Protein AF-A0A066RHL1-F1 (afdb_monomer_lite)

Sequence (100 aa):
MKQQAELAGINWFDEVLVHPEDFEEDSNIQQLWQKLSAQPLGSITPEHWADEVSRFGHLWIHRPHDALINPGCTSAYEWFVNKPNRDAKDNIVRQKFENS

Organism: NCBI:txid1654360

Foldseek 3Di:
DVLVVVVVVDDDPPVPDDDDPCCVPDPLNVVLVVQQVPDPRPPDDCVSCVVSCVVCVVVVPPPPLQVVPDPPQPDPVSCVVCVADADPVRDGDHDDDDPD

Secondary structure (DSSP, 8-state):
-HHHHHHTTPPP-GGG-PPPHHHHH-HHHHHHHHHHHTSPTT---GGGTHHHHHHHHHHHS----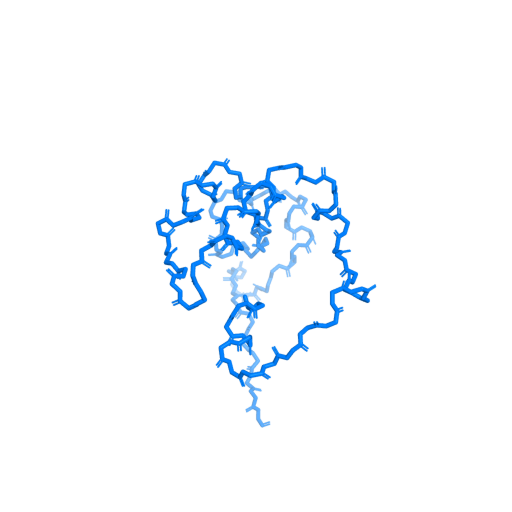-TTT-TT---HHHHHHH---B-TTS-B--------

Radius of gyration: 19.38 Å; chains: 1; bounding box: 37×44×47 Å

Structure (mmCIF, N/CA/C/O backbone):
data_AF-A0A066RHL1-F1
#
_entry.id   AF-A0A066RHL1-F1
#
loop_
_atom_site.group_PDB
_atom_site.id
_atom_site.type_symbol
_atom_site.label_atom_id
_atom_site.label_alt_id
_atom_site.label_comp_id
_atom_site.label_asym_id
_atom_site.label_entity_id
_atom_site.label_seq_id
_atom_site.pdbx_PDB_ins_code
_atom_site.Cartn_x
_atom_site.Cartn_y
_atom_site.Cartn_z
_atom_site.occupancy
_atom_site.B_iso_or_equiv
_atom_site.auth_seq_id
_atom_site.auth_comp_id
_atom_site.auth_asym_id
_atom_site.auth_atom_id
_atom_site.pdbx_PDB_model_num
ATOM 1 N N . MET A 1 1 ? -1.471 -4.194 6.415 1.00 82.25 1 MET A N 1
ATOM 2 C CA . MET A 1 1 ? -1.195 -5.196 7.474 1.00 82.25 1 MET A CA 1
ATOM 3 C C . MET A 1 1 ? -1.552 -4.708 8.877 1.00 82.25 1 MET A C 1
ATOM 5 O O . MET A 1 1 ? -2.230 -5.462 9.557 1.00 82.25 1 MET A O 1
ATOM 9 N N . LYS A 1 2 ? -1.186 -3.481 9.299 1.00 86.44 2 LYS A N 1
ATOM 10 C CA . LYS A 1 2 ? -1.482 -2.933 10.647 1.00 86.44 2 LYS A CA 1
ATOM 11 C C . LYS A 1 2 ? -2.912 -3.213 11.155 1.00 86.44 2 LYS A C 1
ATOM 13 O O . LYS A 1 2 ? -3.073 -3.940 12.128 1.00 86.44 2 LYS A O 1
ATOM 18 N N . GLN A 1 3 ? -3.933 -2.770 10.421 1.00 87.25 3 GLN A N 1
ATOM 19 C CA . GLN A 1 3 ? -5.340 -3.000 10.788 1.00 87.25 3 GLN A CA 1
ATOM 20 C C . GLN A 1 3 ? -5.767 -4.482 10.816 1.00 87.25 3 GLN A C 1
ATOM 22 O O . GLN A 1 3 ? -6.618 -4.878 11.602 1.00 87.25 3 GLN A O 1
ATOM 27 N N . GLN A 1 4 ? -5.1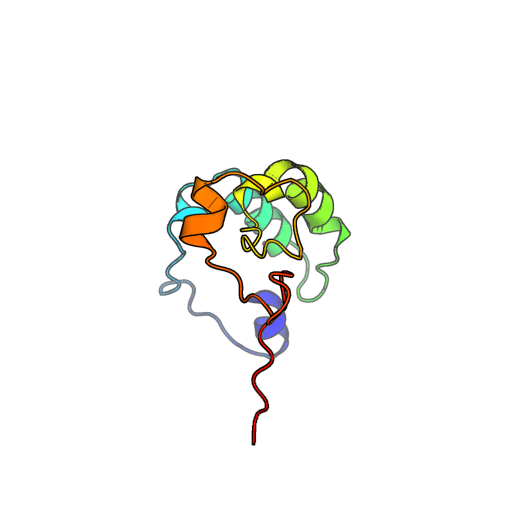78 -5.340 9.980 1.00 85.88 4 GLN A N 1
ATOM 28 C CA . GLN A 1 4 ? -5.497 -6.777 9.996 1.00 85.88 4 GLN A CA 1
ATOM 29 C C . GLN A 1 4 ? -4.927 -7.468 11.244 1.00 85.88 4 GLN A C 1
ATOM 31 O O . GLN A 1 4 ? -5.516 -8.404 11.771 1.00 85.88 4 GLN A O 1
ATOM 36 N N . ALA A 1 5 ? -3.793 -6.984 11.742 1.00 87.94 5 ALA A N 1
ATOM 37 C CA . ALA A 1 5 ? -3.205 -7.429 12.998 1.00 87.94 5 ALA A CA 1
ATOM 38 C C . ALA A 1 5 ? -3.985 -6.904 14.217 1.00 87.94 5 ALA A C 1
ATOM 40 O O . ALA A 1 5 ? -4.204 -7.657 15.162 1.00 87.94 5 ALA A O 1
ATOM 41 N N . GLU A 1 6 ? -4.474 -5.663 14.171 1.00 90.88 6 GLU A N 1
ATOM 42 C CA . GLU A 1 6 ? -5.389 -5.122 15.191 1.00 90.88 6 GLU A CA 1
ATOM 43 C C . GLU A 1 6 ? -6.668 -5.965 15.300 1.00 90.88 6 GLU A C 1
ATOM 45 O O . GLU A 1 6 ? -7.084 -6.299 16.407 1.00 90.88 6 GLU A O 1
ATOM 50 N N . LEU A 1 7 ? -7.244 -6.410 14.171 1.00 89.25 7 LEU A N 1
ATOM 51 C CA . LEU A 1 7 ? -8.371 -7.361 14.176 1.00 89.25 7 LEU A CA 1
ATOM 52 C C . LEU A 1 7 ? -8.038 -8.676 14.885 1.00 89.25 7 LEU A C 1
ATOM 54 O O . LEU A 1 7 ? -8.913 -9.287 15.493 1.00 89.25 7 LEU A O 1
ATOM 58 N N . ALA A 1 8 ? -6.784 -9.117 14.802 1.00 91.50 8 ALA A N 1
ATOM 59 C CA . ALA A 1 8 ? -6.296 -10.313 15.477 1.00 91.50 8 ALA A CA 1
ATOM 60 C C . ALA A 1 8 ? -5.942 -10.071 16.961 1.00 91.50 8 ALA A C 1
ATOM 62 O O . ALA A 1 8 ? -5.428 -10.976 17.617 1.00 91.50 8 ALA A O 1
ATOM 63 N N . GLY A 1 9 ? -6.213 -8.875 17.500 1.00 92.06 9 GLY A N 1
ATOM 64 C CA . GLY A 1 9 ? -5.964 -8.511 18.896 1.00 92.06 9 GLY A CA 1
ATOM 65 C C . GLY A 1 9 ? -4.554 -7.989 19.179 1.00 92.06 9 GLY A C 1
ATOM 66 O O . GLY A 1 9 ? -4.165 -7.892 20.343 1.00 92.06 9 GLY A O 1
ATOM 67 N N . ILE A 1 10 ? -3.771 -7.665 18.145 1.00 91.00 10 ILE A N 1
ATOM 68 C CA . ILE A 1 10 ? -2.452 -7.047 18.317 1.00 91.00 10 ILE A CA 1
ATOM 69 C C . ILE A 1 10 ? -2.633 -5.571 18.669 1.00 91.00 10 ILE A C 1
ATOM 71 O O . ILE A 1 10 ? -3.227 -4.809 17.910 1.00 91.00 10 ILE A O 1
ATOM 75 N N . ASN A 1 11 ? -2.053 -5.168 19.797 1.00 89.62 11 ASN A N 1
ATOM 76 C CA . ASN A 1 11 ? -1.937 -3.767 20.181 1.00 89.62 11 ASN A CA 1
ATOM 77 C C . ASN A 1 11 ? -0.603 -3.212 19.677 1.00 89.62 11 ASN A C 1
ATOM 79 O O . ASN A 1 11 ? 0.457 -3.754 19.998 1.00 89.62 11 ASN A O 1
ATOM 83 N N . TRP A 1 12 ? -0.656 -2.134 18.900 1.00 86.31 12 TRP A N 1
ATOM 84 C CA . TRP A 1 12 ? 0.532 -1.438 18.418 1.00 86.31 12 TRP A CA 1
ATOM 85 C C . TRP A 1 12 ? 0.970 -0.378 19.426 1.00 86.31 12 TRP A C 1
ATOM 87 O O . TRP A 1 12 ? 0.155 0.390 19.932 1.00 86.31 12 TRP A O 1
ATOM 97 N N . PHE A 1 13 ? 2.269 -0.323 19.703 1.00 88.62 13 PHE A N 1
ATOM 98 C CA . PHE A 1 13 ? 2.871 0.765 20.466 1.00 88.62 13 PHE A CA 1
ATOM 99 C C . PHE A 1 13 ? 3.285 1.860 19.485 1.00 88.62 13 PHE A C 1
ATOM 101 O O . PHE A 1 13 ? 4.422 1.887 19.020 1.00 88.62 13 PHE A O 1
ATOM 108 N N . ASP A 1 14 ? 2.343 2.732 19.129 1.00 80.81 14 ASP A N 1
ATOM 109 C CA . ASP A 1 14 ? 2.566 3.761 18.103 1.00 80.81 14 ASP A CA 1
ATOM 110 C C . ASP A 1 14 ? 3.725 4.713 18.453 1.00 80.81 14 ASP A C 1
ATOM 112 O O . ASP A 1 14 ? 4.405 5.205 17.561 1.00 80.81 14 ASP A O 1
ATOM 116 N N . GLU A 1 15 ? 4.030 4.892 19.742 1.00 78.69 15 GLU A N 1
ATOM 117 C CA . GLU A 1 15 ? 5.149 5.712 20.233 1.00 78.69 15 GLU A CA 1
ATOM 118 C C . GLU A 1 15 ? 6.539 5.199 19.818 1.00 78.69 15 GLU A C 1
ATOM 120 O O . GLU A 1 15 ? 7.500 5.966 19.810 1.00 78.69 15 GLU A O 1
ATOM 125 N N . VAL A 1 16 ? 6.665 3.911 19.486 1.00 83.25 16 VAL A N 1
ATOM 126 C CA . VAL A 1 16 ? 7.933 3.291 19.056 1.00 83.25 16 VAL A CA 1
ATOM 127 C C . VAL A 1 16 ? 7.898 2.838 17.600 1.00 83.25 16 VAL A C 1
ATOM 129 O O . VAL A 1 16 ? 8.844 2.204 17.126 1.00 83.25 16 VAL A O 1
ATOM 132 N N . LEU A 1 17 ? 6.811 3.130 16.882 1.00 80.25 17 LEU A N 1
ATOM 133 C CA . LEU A 1 17 ? 6.684 2.771 15.480 1.00 80.25 17 LEU A CA 1
ATOM 134 C C . LEU A 1 17 ? 7.573 3.700 14.647 1.00 80.25 17 LEU A C 1
ATOM 136 O O . LEU A 1 17 ? 7.265 4.870 14.447 1.00 80.25 17 LEU A O 1
ATOM 140 N N . VAL A 1 18 ? 8.693 3.168 14.164 1.00 84.69 18 VAL A N 1
ATOM 141 C CA . VAL A 1 18 ? 9.561 3.882 13.225 1.00 84.69 18 VAL A CA 1
ATOM 142 C C . VAL A 1 18 ? 9.004 3.689 11.824 1.00 84.69 18 VAL A C 1
ATOM 144 O O . VAL A 1 18 ? 8.895 2.558 11.343 1.00 84.69 18 VAL A O 1
ATOM 147 N N . HIS A 1 19 ? 8.642 4.789 11.175 1.00 84.81 19 HIS A N 1
ATOM 148 C CA . HIS A 1 19 ? 8.256 4.763 9.774 1.00 84.81 19 HIS A CA 1
ATOM 149 C C . HIS A 1 19 ? 9.491 4.748 8.866 1.00 84.81 19 HIS A C 1
ATOM 151 O O . HIS A 1 19 ? 10.548 5.264 9.240 1.00 84.81 19 HIS A O 1
ATOM 157 N N . PRO A 1 20 ? 9.379 4.142 7.678 1.00 86.06 20 PRO A N 1
ATOM 158 C CA . PRO A 1 20 ? 10.430 4.221 6.678 1.00 86.06 20 PRO A CA 1
ATOM 159 C C . PRO A 1 20 ? 10.522 5.643 6.086 1.00 86.06 20 PRO A C 1
ATOM 161 O O . PRO A 1 20 ? 9.553 6.398 6.093 1.00 86.06 20 PRO A O 1
ATOM 164 N N . GLU A 1 21 ? 11.707 6.016 5.599 1.00 86.88 21 GLU A N 1
ATOM 165 C CA . GLU A 1 21 ? 12.013 7.366 5.088 1.00 86.88 21 GLU A CA 1
ATOM 166 C C . GLU A 1 21 ? 11.094 7.781 3.927 1.00 86.88 21 GLU A C 1
ATOM 168 O O . GLU A 1 21 ? 10.595 8.902 3.895 1.00 86.88 21 GLU A O 1
ATOM 173 N N . ASP A 1 22 ? 10.773 6.844 3.033 1.00 85.00 22 ASP A N 1
ATOM 174 C CA . ASP A 1 22 ? 9.839 7.051 1.921 1.00 85.00 22 ASP A CA 1
ATOM 175 C C . ASP A 1 22 ? 8.422 7.433 2.386 1.00 85.00 22 ASP A C 1
ATOM 177 O O . ASP A 1 22 ? 7.735 8.209 1.720 1.00 85.00 22 ASP A O 1
ATOM 181 N N . PHE A 1 23 ? 7.992 6.941 3.549 1.00 89.06 23 PHE A N 1
ATOM 182 C CA . PHE A 1 23 ? 6.733 7.339 4.169 1.00 89.06 23 PHE A CA 1
ATOM 183 C C . PHE A 1 23 ? 6.785 8.751 4.759 1.00 89.06 23 PHE A C 1
ATOM 185 O O . PHE A 1 23 ? 5.808 9.495 4.670 1.00 89.06 23 PHE A O 1
ATOM 192 N N . GLU A 1 24 ? 7.904 9.128 5.373 1.00 91.12 24 GLU A N 1
ATOM 193 C CA . GLU A 1 24 ? 8.072 10.445 5.998 1.00 91.12 24 GLU A CA 1
ATOM 194 C C . GLU A 1 24 ? 8.202 11.571 4.959 1.00 91.12 24 GLU A C 1
ATOM 196 O O . GLU A 1 24 ? 7.733 12.687 5.192 1.00 91.12 24 GLU A O 1
ATOM 201 N N . GLU A 1 25 ? 8.774 11.281 3.789 1.00 91.62 25 GLU A N 1
ATOM 202 C CA . GLU A 1 25 ? 9.034 12.282 2.748 1.00 91.62 25 GLU A CA 1
ATOM 203 C C . GLU A 1 25 ? 7.919 12.410 1.692 1.00 91.62 25 GLU A C 1
ATOM 205 O O . GLU A 1 25 ? 7.782 13.468 1.067 1.00 91.62 25 GLU A O 1
ATOM 210 N N . ASP A 1 26 ? 7.083 11.384 1.486 1.00 93.50 26 ASP A N 1
ATOM 211 C CA . ASP A 1 26 ? 6.017 11.421 0.476 1.00 93.50 26 ASP A CA 1
ATOM 212 C C . ASP A 1 26 ? 4.655 11.842 1.058 1.00 93.50 26 ASP A C 1
ATOM 214 O O . ASP A 1 26 ? 3.877 11.057 1.600 1.00 93.50 26 ASP A O 1
ATOM 218 N N . SER A 1 27 ? 4.282 13.104 0.850 1.00 94.44 27 SER A N 1
ATOM 219 C CA . SER A 1 27 ? 2.971 13.607 1.289 1.00 94.44 27 SER A CA 1
ATOM 220 C C . SER A 1 27 ? 1.762 12.840 0.716 1.00 94.44 27 SER A C 1
ATOM 222 O O . SER A 1 27 ? 0.704 12.807 1.349 1.00 94.44 27 SER A O 1
ATOM 224 N N . ASN A 1 28 ? 1.882 12.200 -0.453 1.00 94.94 28 ASN A N 1
ATOM 225 C CA . ASN A 1 28 ? 0.787 11.443 -1.062 1.00 94.94 28 ASN A CA 1
ATOM 226 C C . ASN A 1 28 ? 0.584 10.095 -0.358 1.00 94.94 28 ASN A C 1
ATOM 228 O O . ASN A 1 28 ? -0.561 9.678 -0.162 1.00 94.94 28 ASN A O 1
ATOM 232 N N . ILE A 1 29 ? 1.667 9.426 0.059 1.00 93.31 29 ILE A N 1
ATOM 233 C CA . ILE A 1 29 ? 1.562 8.161 0.798 1.00 93.31 29 ILE A CA 1
ATOM 234 C C . ILE A 1 29 ? 1.008 8.397 2.210 1.00 93.31 29 ILE A C 1
ATOM 236 O O . ILE A 1 29 ? 0.181 7.616 2.685 1.00 93.31 29 ILE A O 1
ATOM 240 N N . GLN A 1 30 ? 1.352 9.528 2.836 1.00 93.81 30 GLN A N 1
ATOM 241 C CA . GLN A 1 30 ? 0.779 9.952 4.117 1.00 93.81 30 GLN A CA 1
ATOM 242 C C . GLN A 1 30 ? -0.724 10.236 4.011 1.00 93.81 30 GLN A C 1
ATOM 244 O O . GLN A 1 30 ? -1.499 9.784 4.854 1.00 93.81 30 GLN A O 1
ATOM 249 N N . GLN A 1 31 ? -1.163 10.937 2.960 1.00 95.06 31 GLN A N 1
ATOM 250 C CA . GLN A 1 31 ? -2.589 11.183 2.710 1.00 95.06 31 GLN A CA 1
ATOM 251 C C . GLN A 1 31 ? -3.357 9.880 2.469 1.00 95.06 31 GLN A C 1
ATOM 253 O O . GLN A 1 31 ? -4.439 9.685 3.030 1.00 95.06 31 GLN A O 1
ATOM 258 N N . LEU A 1 32 ? -2.786 8.959 1.685 1.00 94.56 32 LEU A N 1
ATOM 259 C CA . LEU A 1 32 ? -3.369 7.636 1.484 1.00 94.56 32 LEU A CA 1
ATOM 260 C C . LEU A 1 32 ? -3.480 6.880 2.816 1.00 94.56 32 LEU A C 1
ATOM 262 O O . LEU A 1 32 ? -4.529 6.313 3.118 1.00 94.56 32 LEU A O 1
ATOM 266 N N . TRP A 1 33 ? -2.445 6.919 3.657 1.00 92.69 33 TRP A N 1
ATOM 267 C CA . TRP A 1 33 ? -2.491 6.317 4.987 1.00 92.69 33 TRP A CA 1
ATOM 268 C C . TRP A 1 33 ? -3.563 6.938 5.889 1.00 92.69 33 TRP A C 1
ATOM 270 O O . TRP A 1 33 ? -4.302 6.204 6.544 1.00 92.69 33 TRP A O 1
ATOM 280 N N . GLN A 1 34 ? -3.713 8.263 5.909 1.00 94.12 34 GLN A N 1
ATOM 281 C CA . GLN A 1 34 ? -4.773 8.927 6.677 1.00 94.12 34 GLN A CA 1
ATOM 282 C C . GLN A 1 34 ? -6.169 8.486 6.213 1.00 94.12 34 GLN A C 1
ATOM 284 O O . GLN A 1 34 ? -7.022 8.153 7.036 1.00 94.12 34 GLN A O 1
ATOM 289 N N . LYS A 1 35 ? -6.388 8.396 4.895 1.00 95.06 35 LYS A N 1
ATOM 290 C CA . LYS A 1 35 ? -7.647 7.908 4.309 1.00 95.06 35 LYS A CA 1
ATOM 291 C C . LYS A 1 35 ? -7.951 6.462 4.713 1.00 95.06 35 LYS A C 1
ATOM 293 O O . LYS A 1 35 ? -9.098 6.139 5.025 1.00 95.06 35 LYS A O 1
ATOM 298 N N . LEU A 1 36 ? -6.937 5.594 4.691 1.00 94.25 36 LEU A N 1
ATOM 299 C CA . LEU A 1 36 ? -7.070 4.172 5.018 1.00 94.25 36 LEU A CA 1
ATOM 300 C C . LEU A 1 36 ? -7.230 3.928 6.522 1.00 94.25 36 LEU A C 1
ATOM 302 O O . LEU A 1 36 ? -8.068 3.125 6.924 1.00 94.25 36 LEU A O 1
ATOM 306 N N . SER A 1 37 ? -6.471 4.635 7.357 1.00 92.00 37 SER A N 1
ATOM 307 C CA . SER A 1 37 ? -6.524 4.488 8.817 1.00 92.00 37 SER A CA 1
ATOM 308 C C . SER A 1 37 ? -7.843 4.982 9.418 1.00 92.00 37 SER A C 1
ATOM 310 O O . SER A 1 37 ? -8.270 4.453 10.440 1.00 92.00 37 SER A O 1
ATOM 312 N N . ALA A 1 38 ? -8.532 5.911 8.748 1.00 93.75 38 ALA A N 1
ATOM 313 C CA . ALA A 1 38 ? -9.880 6.346 9.107 1.00 93.75 38 ALA A CA 1
ATOM 314 C C . ALA A 1 38 ? -10.985 5.319 8.779 1.00 93.75 38 ALA A C 1
ATOM 316 O O . ALA A 1 38 ? -12.115 5.476 9.246 1.00 93.75 38 ALA A O 1
ATOM 317 N N . GLN A 1 39 ? -10.699 4.288 7.972 1.00 94.12 39 GLN A N 1
ATOM 318 C CA . GLN A 1 39 ? -11.689 3.251 7.676 1.00 94.12 39 GLN A CA 1
ATOM 319 C C . GLN A 1 39 ? -11.945 2.378 8.909 1.00 94.12 39 GLN A C 1
ATOM 321 O O . GLN A 1 39 ? -11.002 2.071 9.645 1.00 94.12 39 GLN A O 1
ATOM 326 N N . PRO A 1 40 ? -13.191 1.910 9.121 1.00 93.19 40 PRO A N 1
ATOM 327 C CA . PRO A 1 40 ? -13.481 0.930 10.154 1.00 93.19 40 PRO A CA 1
ATOM 328 C C . PRO A 1 40 ? -12.557 -0.285 10.066 1.00 93.19 40 PRO A C 1
ATOM 330 O O . PRO A 1 40 ? -12.211 -0.762 8.979 1.00 93.19 40 PRO A O 1
ATOM 333 N N . LEU A 1 41 ? -12.184 -0.814 11.224 1.00 91.31 41 LEU A N 1
ATOM 334 C CA . LEU A 1 41 ? -11.262 -1.929 11.308 1.00 91.31 41 LEU A CA 1
ATOM 335 C C . LEU A 1 41 ? -11.785 -3.143 10.515 1.00 91.31 41 LEU A C 1
ATOM 337 O O . LEU A 1 41 ? -12.922 -3.570 10.695 1.00 91.31 41 LEU A O 1
ATOM 341 N N . GLY A 1 42 ? -10.965 -3.676 9.605 1.00 86.69 42 GLY A N 1
ATOM 342 C CA . GLY A 1 42 ? -11.346 -4.802 8.741 1.00 86.69 42 GLY A CA 1
ATOM 343 C C . GLY A 1 42 ? -12.200 -4.454 7.522 1.00 86.69 42 GLY A C 1
ATOM 344 O O . GLY A 1 42 ? -12.568 -5.361 6.782 1.00 86.69 42 GLY A O 1
ATOM 345 N N . SER A 1 43 ? -12.482 -3.172 7.277 1.00 92.44 43 SER A N 1
ATOM 346 C CA . SER A 1 43 ? -13.315 -2.734 6.148 1.00 92.44 43 SER A CA 1
ATOM 347 C C . SER A 1 43 ? -12.534 -2.243 4.926 1.00 92.44 43 SER A C 1
ATOM 349 O O . SER A 1 43 ? -13.147 -1.916 3.913 1.00 92.44 43 SER A O 1
ATOM 351 N N . ILE A 1 44 ? -11.195 -2.191 4.974 1.00 92.94 44 ILE A N 1
ATOM 352 C CA . ILE A 1 44 ? -10.407 -1.760 3.813 1.00 92.94 44 ILE A CA 1
ATOM 353 C C . ILE A 1 44 ? -10.594 -2.740 2.648 1.00 92.94 44 ILE A C 1
ATOM 355 O O . ILE A 1 44 ? -10.133 -3.879 2.693 1.00 92.94 44 ILE A O 1
ATOM 359 N N . THR A 1 45 ? -11.187 -2.241 1.570 1.00 92.81 45 THR A N 1
ATOM 360 C CA . THR A 1 45 ? -11.268 -2.877 0.255 1.00 92.81 45 THR A CA 1
ATOM 361 C C . THR A 1 45 ? -10.389 -2.158 -0.789 1.00 92.81 45 THR A C 1
ATOM 363 O O . THR A 1 45 ? -9.865 -1.071 -0.508 1.00 92.81 45 THR A O 1
ATOM 366 N N . PRO A 1 46 ? -10.182 -2.742 -1.990 1.00 94.62 46 PRO A N 1
ATOM 367 C CA . PRO A 1 46 ? -9.413 -2.123 -3.074 1.00 94.62 46 PRO A CA 1
ATOM 368 C C . PRO A 1 46 ? -9.883 -0.727 -3.490 1.00 94.62 46 PRO A C 1
ATOM 370 O O . PRO A 1 46 ? -9.057 0.127 -3.806 1.00 94.62 46 PRO A O 1
ATOM 373 N N . GLU A 1 47 ? -11.185 -0.456 -3.431 1.00 95.94 47 GLU A N 1
ATOM 374 C CA . GLU A 1 47 ? -11.785 0.831 -3.803 1.00 95.94 47 GLU A CA 1
ATOM 375 C C . GLU A 1 47 ? -11.245 1.999 -2.961 1.00 95.94 47 GLU A C 1
ATOM 377 O O . GLU A 1 47 ? -11.284 3.151 -3.390 1.00 95.94 47 GLU A O 1
ATOM 382 N N . HIS A 1 48 ? -10.695 1.722 -1.776 1.00 95.19 48 HIS A N 1
ATOM 383 C CA . HIS A 1 48 ? -10.122 2.755 -0.920 1.00 95.19 48 HIS A CA 1
ATOM 384 C C . HIS A 1 48 ? -8.719 3.216 -1.334 1.00 95.19 48 HIS A C 1
ATOM 386 O O . HIS A 1 48 ? -8.311 4.288 -0.890 1.00 95.19 48 HIS A O 1
ATOM 392 N N . TRP A 1 49 ? -7.980 2.456 -2.150 1.00 94.69 49 TRP A N 1
ATOM 393 C CA . TRP A 1 49 ? -6.584 2.776 -2.501 1.00 94.69 49 TRP A CA 1
ATOM 394 C C . TRP A 1 49 ? -6.238 2.627 -3.986 1.00 94.69 49 TRP A C 1
ATOM 396 O O . TRP A 1 49 ? -5.185 3.106 -4.413 1.00 94.69 49 TRP A O 1
ATOM 406 N N . ALA A 1 50 ? -7.071 1.947 -4.780 1.00 95.81 50 ALA A N 1
ATOM 407 C CA . ALA A 1 50 ? -6.756 1.618 -6.169 1.00 95.81 50 ALA A CA 1
ATOM 408 C C . ALA A 1 50 ? -6.518 2.864 -7.036 1.00 95.81 50 ALA A C 1
ATOM 410 O O . ALA A 1 50 ? -5.607 2.868 -7.863 1.00 95.81 50 ALA A O 1
ATOM 411 N N . ASP A 1 51 ? -7.284 3.931 -6.811 1.00 95.75 51 ASP A N 1
ATOM 412 C CA . ASP A 1 51 ? -7.152 5.196 -7.534 1.00 95.75 51 ASP A CA 1
ATOM 413 C C . ASP A 1 51 ? -5.810 5.880 -7.261 1.00 95.75 51 ASP A C 1
ATOM 415 O O . ASP A 1 51 ? -5.130 6.316 -8.192 1.00 95.75 51 ASP A O 1
ATOM 419 N N . GLU A 1 52 ? -5.409 5.971 -5.994 1.00 95.31 52 GLU A N 1
ATOM 420 C CA . GLU A 1 52 ? -4.128 6.546 -5.598 1.00 95.31 52 GLU A CA 1
ATOM 421 C C . GLU A 1 52 ? -2.963 5.714 -6.139 1.00 95.31 52 GLU A C 1
ATOM 423 O O . GLU A 1 52 ? -2.031 6.267 -6.722 1.00 95.31 52 GLU A O 1
ATOM 428 N N . VAL A 1 53 ? -3.050 4.384 -6.052 1.00 92.06 53 VAL A N 1
ATOM 429 C CA . VAL A 1 53 ? -2.047 3.484 -6.635 1.00 92.06 53 VAL A CA 1
ATOM 430 C C . VAL A 1 53 ? -2.000 3.601 -8.159 1.00 92.06 53 VAL A C 1
ATOM 432 O O . VAL A 1 53 ? -0.917 3.571 -8.738 1.00 92.06 53 VAL A O 1
ATOM 435 N N . SER A 1 54 ? -3.128 3.805 -8.840 1.00 92.56 54 SER A N 1
ATOM 436 C CA . SER A 1 54 ? -3.119 4.040 -10.287 1.00 92.56 54 SER A CA 1
ATOM 437 C C . SER A 1 54 ? -2.406 5.343 -10.659 1.00 92.56 54 SER A C 1
ATOM 439 O O . SER A 1 54 ? -1.808 5.418 -11.732 1.00 92.56 54 SER A O 1
ATOM 441 N N . ARG A 1 55 ? -2.476 6.372 -9.807 1.00 92.88 55 ARG A N 1
ATOM 442 C CA . ARG A 1 55 ? -1.862 7.687 -10.055 1.00 92.88 55 ARG A CA 1
ATOM 443 C C . ARG A 1 55 ? -0.382 7.706 -9.683 1.00 92.88 55 ARG A C 1
ATOM 445 O O . ARG A 1 55 ? 0.444 8.149 -10.475 1.00 92.88 55 ARG A O 1
ATOM 452 N N . PHE A 1 56 ? -0.042 7.190 -8.508 1.00 92.25 56 PHE A N 1
ATOM 453 C CA . PHE A 1 56 ? 1.278 7.342 -7.892 1.00 92.25 56 PHE A CA 1
ATOM 454 C C . PHE A 1 56 ? 2.041 6.025 -7.739 1.00 92.25 56 PHE A C 1
ATOM 456 O O . PHE A 1 56 ? 3.209 6.029 -7.372 1.00 92.25 56 PHE A O 1
ATOM 463 N N . GLY A 1 57 ? 1.442 4.882 -8.076 1.00 85.56 57 GLY A N 1
ATOM 464 C CA . GLY A 1 57 ? 2.066 3.571 -7.888 1.00 85.56 57 GLY A CA 1
ATOM 465 C C . GLY A 1 57 ? 3.363 3.372 -8.670 1.00 85.56 57 GLY A C 1
ATOM 466 O O . GLY A 1 57 ? 4.145 2.503 -8.315 1.00 85.56 57 GLY A O 1
ATOM 467 N N . HIS A 1 58 ? 3.641 4.180 -9.695 1.00 83.50 58 HIS A N 1
ATOM 468 C CA . HIS A 1 58 ? 4.942 4.185 -10.370 1.00 83.50 58 HIS A CA 1
ATOM 469 C C . HIS A 1 58 ? 6.085 4.740 -9.497 1.00 83.50 58 HIS A C 1
ATOM 471 O O . HIS A 1 58 ? 7.240 4.438 -9.779 1.00 83.50 58 HIS A O 1
ATOM 477 N N . LEU A 1 59 ? 5.767 5.522 -8.460 1.00 84.75 59 LEU A N 1
ATOM 478 C CA . LEU A 1 59 ? 6.705 6.026 -7.452 1.00 84.75 59 LEU A CA 1
ATOM 479 C C . LEU A 1 59 ? 6.826 5.060 -6.267 1.00 84.75 59 LEU A C 1
ATOM 481 O O . LEU A 1 59 ? 7.910 4.889 -5.724 1.00 84.75 59 LEU A O 1
ATOM 485 N N . TRP A 1 60 ? 5.721 4.412 -5.882 1.00 86.19 60 TRP A N 1
ATOM 486 C CA . TRP A 1 60 ? 5.649 3.602 -4.656 1.00 86.19 60 TRP A CA 1
ATOM 487 C C . TRP A 1 60 ? 5.953 2.122 -4.862 1.00 86.19 60 TRP A C 1
ATOM 489 O O . TRP A 1 60 ? 6.475 1.445 -3.981 1.00 86.19 60 TRP A O 1
ATOM 499 N N . ILE A 1 61 ? 5.562 1.579 -6.014 1.00 82.50 61 ILE A N 1
ATOM 500 C CA . ILE A 1 61 ? 5.666 0.152 -6.287 1.00 82.50 61 ILE A CA 1
ATOM 501 C C . ILE A 1 61 ? 6.933 -0.059 -7.090 1.00 82.50 61 ILE A C 1
ATOM 503 O O . ILE A 1 61 ? 6.952 0.120 -8.313 1.00 82.50 61 ILE A O 1
ATOM 507 N N . HIS A 1 62 ? 7.985 -0.504 -6.402 1.00 72.12 62 HIS A N 1
ATOM 508 C CA . HIS A 1 62 ? 9.151 -1.026 -7.090 1.00 72.12 62 HIS A CA 1
ATOM 509 C C . HIS A 1 62 ? 8.691 -2.178 -7.982 1.00 72.12 62 HIS A C 1
ATOM 511 O O . HIS A 1 62 ? 8.254 -3.233 -7.521 1.00 72.12 62 HIS A O 1
ATOM 517 N N . ARG A 1 63 ? 8.804 -1.979 -9.294 1.00 63.97 63 ARG A N 1
ATOM 518 C CA . ARG A 1 63 ? 8.690 -3.072 -10.253 1.00 63.97 63 ARG A CA 1
ATOM 519 C C . ARG A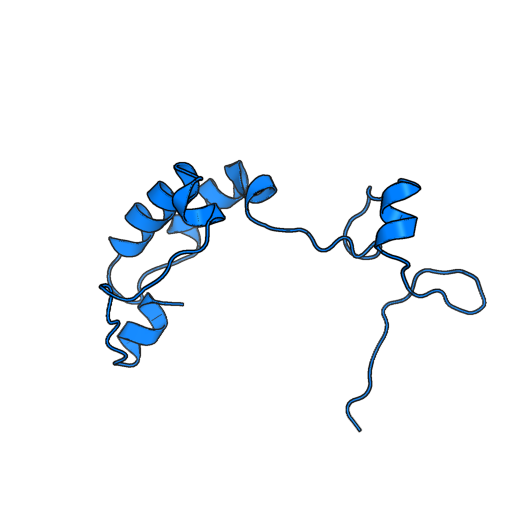 1 63 ? 10.029 -3.783 -10.232 1.00 63.97 63 ARG A C 1
ATOM 521 O O . ARG A 1 63 ? 10.997 -3.160 -10.670 1.00 63.97 63 ARG A O 1
ATOM 528 N N . PRO A 1 64 ? 10.150 -4.994 -9.660 1.00 62.53 64 PRO A N 1
ATOM 529 C CA . PRO A 1 64 ? 11.411 -5.707 -9.737 1.00 62.53 64 PRO A CA 1
ATOM 530 C C . PRO A 1 64 ? 11.773 -5.773 -11.215 1.00 62.53 64 PRO A C 1
ATOM 532 O O . PRO A 1 64 ? 10.922 -6.094 -12.048 1.00 62.53 64 PRO A O 1
ATOM 535 N N . HIS A 1 65 ? 13.005 -5.409 -11.545 1.00 55.47 65 HIS A N 1
ATOM 536 C CA . HIS A 1 65 ? 13.491 -5.381 -12.918 1.00 55.47 65 HIS A CA 1
ATOM 537 C C . HIS A 1 65 ? 13.697 -6.811 -13.475 1.00 55.47 65 HIS A C 1
ATOM 539 O O . HIS A 1 65 ? 14.653 -7.103 -14.189 1.00 55.47 65 HIS A O 1
ATOM 545 N N . ASP A 1 66 ? 12.801 -7.740 -13.141 1.00 59.16 66 ASP A N 1
ATOM 546 C CA . ASP A 1 66 ? 12.719 -9.037 -13.784 1.00 59.16 66 ASP A CA 1
ATOM 547 C C . ASP A 1 66 ? 12.371 -8.785 -15.256 1.00 59.16 66 ASP A C 1
ATOM 549 O O . ASP A 1 66 ? 11.247 -8.406 -15.607 1.00 59.16 66 ASP A O 1
ATOM 553 N N . ALA A 1 67 ? 13.370 -8.969 -16.118 1.00 58.41 67 ALA A N 1
ATOM 554 C CA . ALA A 1 67 ? 13.257 -8.795 -17.559 1.00 58.41 67 ALA A CA 1
ATOM 555 C C . ALA A 1 67 ? 12.160 -9.687 -18.176 1.00 58.41 67 ALA A C 1
ATOM 557 O O . ALA A 1 67 ? 11.701 -9.406 -19.280 1.00 58.41 67 ALA A O 1
ATOM 558 N N . LEU A 1 68 ? 11.710 -10.737 -17.470 1.00 59.06 68 LEU A N 1
ATOM 559 C CA . LEU A 1 68 ? 10.590 -11.587 -17.886 1.00 59.06 68 LEU A CA 1
ATOM 560 C C . LEU A 1 68 ? 9.210 -11.005 -17.549 1.00 59.06 68 LEU A C 1
ATOM 562 O O . LEU A 1 68 ? 8.217 -11.461 -18.112 1.00 59.06 68 LEU A O 1
ATOM 566 N N . ILE A 1 69 ? 9.121 -10.038 -16.631 1.00 54.78 69 ILE A N 1
ATOM 567 C CA . ILE A 1 69 ? 7.850 -9.459 -16.166 1.00 54.78 69 ILE A CA 1
ATOM 568 C C . ILE A 1 69 ? 7.568 -8.108 -16.837 1.00 54.78 69 ILE A C 1
ATOM 570 O O . ILE A 1 69 ? 6.403 -7.772 -17.046 1.00 54.78 69 ILE A O 1
ATOM 574 N N . ASN A 1 70 ? 8.601 -7.337 -17.202 1.00 53.62 70 ASN A N 1
ATOM 575 C CA . ASN A 1 70 ? 8.427 -5.976 -17.716 1.00 53.62 70 ASN A CA 1
ATOM 576 C C . ASN A 1 70 ? 8.860 -5.824 -19.193 1.00 53.62 70 ASN A C 1
ATOM 578 O O . ASN A 1 70 ? 10.044 -5.590 -19.462 1.00 53.62 70 ASN A O 1
ATOM 582 N N . PRO A 1 71 ? 7.936 -5.923 -20.172 1.00 52.47 71 PRO A N 1
ATOM 583 C CA . PRO A 1 71 ? 8.252 -5.621 -21.566 1.00 52.47 71 PRO A CA 1
ATOM 584 C C . PRO A 1 71 ? 8.598 -4.129 -21.712 1.00 52.47 71 PRO A C 1
ATOM 586 O O . PRO A 1 71 ? 7.751 -3.267 -21.499 1.00 52.47 71 PRO A O 1
ATOM 589 N N . GLY A 1 72 ? 9.852 -3.829 -22.069 1.00 51.34 72 GLY A N 1
ATOM 590 C CA . GLY A 1 72 ? 10.358 -2.458 -22.252 1.00 51.34 72 GLY A CA 1
ATOM 591 C C . GLY A 1 72 ? 11.633 -2.121 -21.469 1.00 51.34 72 GLY A C 1
ATOM 592 O O . GLY A 1 72 ? 12.281 -1.130 -21.787 1.00 51.34 72 GLY A O 1
ATOM 593 N N . CYS A 1 73 ? 12.047 -2.959 -20.513 1.00 52.78 73 CYS A N 1
ATOM 594 C CA . CYS A 1 73 ? 13.315 -2.811 -19.782 1.00 52.78 73 CYS A CA 1
ATOM 595 C C . CYS A 1 73 ? 14.478 -3.510 -20.512 1.00 52.78 73 CYS A C 1
ATOM 597 O O . CYS A 1 73 ? 15.054 -4.479 -20.016 1.00 52.78 73 CYS A O 1
ATOM 599 N N . THR A 1 74 ? 14.776 -3.083 -21.744 1.00 58.22 74 THR A N 1
ATOM 600 C CA . THR A 1 74 ? 15.822 -3.689 -22.595 1.00 58.22 74 THR A CA 1
ATOM 601 C C . THR A 1 74 ? 17.107 -2.868 -22.663 1.00 58.22 74 THR A C 1
ATOM 603 O O . THR A 1 74 ? 17.951 -3.133 -23.522 1.00 58.22 74 THR A O 1
ATOM 606 N N . SER A 1 75 ? 17.276 -1.849 -21.817 1.00 65.50 75 SER A N 1
ATOM 607 C CA . SER A 1 75 ? 18.496 -1.042 -21.855 1.00 65.50 75 SER A CA 1
ATOM 608 C C . SER A 1 75 ? 19.715 -1.855 -21.395 1.00 65.50 75 SER A C 1
ATOM 610 O O . SER A 1 75 ? 19.612 -2.765 -20.570 1.00 65.50 75 SER A O 1
ATOM 612 N N . ALA A 1 76 ? 20.901 -1.525 -21.918 1.00 66.62 76 ALA A N 1
ATOM 613 C CA . ALA A 1 76 ? 22.144 -2.206 -21.542 1.00 66.62 76 ALA A CA 1
ATOM 614 C C . ALA A 1 76 ? 22.452 -2.093 -20.033 1.00 66.62 76 ALA A C 1
ATOM 616 O O . ALA A 1 76 ? 23.021 -3.012 -19.448 1.00 66.62 76 ALA A O 1
ATOM 617 N N . TYR A 1 77 ? 22.046 -0.986 -19.402 1.00 67.38 77 TYR A N 1
ATOM 618 C CA . TYR A 1 77 ? 22.211 -0.755 -17.966 1.00 67.38 77 TYR A CA 1
ATOM 619 C C . TYR A 1 77 ? 21.333 -1.694 -17.129 1.00 67.38 77 TYR A C 1
ATOM 621 O O . TYR A 1 77 ? 21.829 -2.350 -16.217 1.00 67.38 77 TYR A O 1
ATOM 629 N N . GLU A 1 78 ? 20.056 -1.840 -17.486 1.00 63.34 78 GLU A N 1
ATOM 630 C CA . GLU A 1 78 ? 19.146 -2.771 -16.807 1.00 63.34 78 GLU A CA 1
ATOM 631 C C . GLU A 1 78 ? 19.620 -4.221 -16.963 1.00 63.34 78 GLU A C 1
ATOM 633 O O . GLU A 1 78 ? 19.640 -4.977 -15.997 1.00 63.34 78 GLU A O 1
ATOM 638 N N . TRP A 1 79 ? 20.101 -4.610 -18.147 1.00 66.31 79 TRP A N 1
ATOM 639 C CA . TRP A 1 79 ? 20.691 -5.935 -18.361 1.00 66.31 79 TRP A CA 1
ATOM 640 C C . TRP A 1 79 ? 21.878 -6.232 -17.439 1.00 66.31 79 TRP A C 1
ATOM 642 O O . TRP A 1 79 ? 22.014 -7.362 -16.963 1.00 66.31 79 TRP A O 1
ATOM 652 N N . PHE A 1 80 ? 22.723 -5.231 -17.185 1.00 66.81 80 PHE A N 1
ATOM 653 C CA . PHE A 1 80 ? 23.874 -5.359 -16.296 1.00 66.81 80 PHE A CA 1
ATOM 654 C C . PHE A 1 80 ? 23.458 -5.500 -14.828 1.00 66.81 80 PHE A C 1
ATOM 656 O O . PHE A 1 80 ? 23.981 -6.368 -14.131 1.00 66.81 80 PHE A O 1
ATOM 663 N N . VAL A 1 81 ? 22.497 -4.690 -14.373 1.00 60.66 81 VAL A N 1
ATOM 664 C CA . VAL A 1 81 ? 22.001 -4.717 -12.986 1.00 60.66 81 VAL A CA 1
ATOM 665 C C . VAL A 1 81 ? 21.228 -6.007 -12.691 1.00 60.66 81 VAL A C 1
ATOM 667 O O . VAL A 1 81 ? 21.389 -6.587 -11.621 1.00 60.66 81 VAL A O 1
ATOM 670 N N . ASN A 1 82 ? 20.438 -6.498 -13.649 1.00 62.41 82 ASN A N 1
ATOM 671 C CA . ASN A 1 82 ? 19.552 -7.645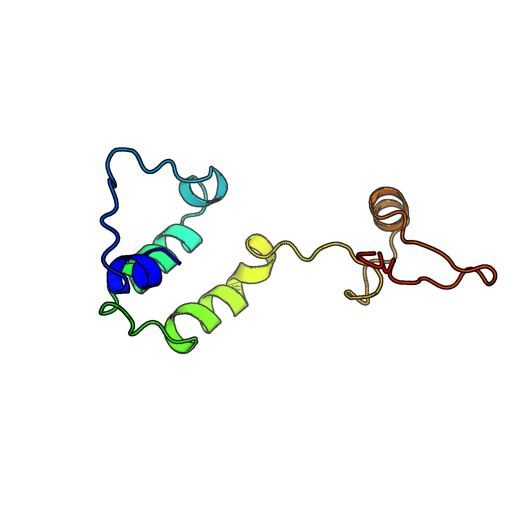 -13.424 1.00 62.41 82 ASN A CA 1
ATOM 672 C C . ASN A 1 82 ? 20.220 -8.993 -13.643 1.00 62.41 82 ASN A C 1
ATOM 674 O O . ASN A 1 82 ? 19.757 -9.983 -13.082 1.00 62.41 82 ASN A O 1
ATOM 678 N N . LYS A 1 83 ? 21.251 -9.036 -14.503 1.00 68.75 83 LYS A N 1
ATOM 679 C CA . LYS A 1 83 ? 21.986 -10.242 -14.915 1.00 68.75 83 LYS A CA 1
ATOM 680 C C . LYS A 1 83 ? 21.083 -11.491 -14.943 1.00 68.75 83 LYS A C 1
ATOM 682 O O . LYS A 1 83 ? 21.342 -12.456 -14.218 1.00 68.75 83 LYS A O 1
ATOM 687 N N . PRO A 1 84 ? 19.983 -11.468 -15.716 1.00 71.44 84 PRO A N 1
ATOM 688 C CA . PRO A 1 84 ? 18.976 -12.503 -15.608 1.00 71.44 84 PRO A CA 1
ATOM 689 C C . PRO A 1 84 ? 19.555 -13.829 -16.107 1.00 71.44 84 PRO A C 1
ATOM 691 O O . PRO A 1 84 ? 20.435 -13.862 -16.975 1.00 71.44 84 PRO A O 1
ATOM 694 N N . ASN A 1 85 ? 19.076 -14.928 -15.531 1.00 75.06 85 ASN A N 1
ATOM 695 C CA . ASN A 1 85 ? 19.579 -16.249 -15.874 1.00 75.06 85 ASN A CA 1
ATOM 696 C C . ASN A 1 85 ? 19.282 -16.569 -17.341 1.00 75.06 85 ASN A C 1
ATOM 698 O O . ASN A 1 85 ? 18.208 -16.250 -17.856 1.00 75.06 85 ASN A O 1
ATOM 702 N N . ARG A 1 86 ? 20.251 -17.201 -18.002 1.00 79.00 86 ARG A N 1
ATOM 703 C CA . ARG A 1 86 ? 20.186 -17.583 -19.413 1.00 79.00 86 ARG A CA 1
ATOM 704 C C . ARG A 1 86 ? 20.331 -19.093 -19.541 1.00 79.00 86 ARG A C 1
ATOM 706 O O . ARG A 1 86 ? 21.125 -19.700 -18.821 1.00 79.00 86 ARG A O 1
ATOM 713 N N . ASP A 1 87 ? 19.543 -19.695 -20.424 1.00 82.12 87 ASP A N 1
ATOM 714 C CA . ASP A 1 87 ? 19.706 -21.103 -20.786 1.00 82.12 87 ASP A CA 1
ATOM 715 C C . ASP A 1 87 ? 20.878 -21.299 -21.772 1.00 82.12 87 ASP A C 1
ATOM 717 O O . ASP A 1 87 ? 21.525 -20.350 -22.213 1.00 82.12 87 ASP A O 1
ATOM 721 N N . ALA A 1 88 ? 21.155 -22.549 -22.154 1.00 82.75 88 ALA A N 1
ATOM 722 C CA . ALA A 1 88 ? 22.217 -22.874 -23.114 1.00 82.75 88 ALA A CA 1
ATOM 723 C C . ALA A 1 88 ? 21.977 -22.321 -24.538 1.00 82.75 88 ALA A C 1
ATOM 725 O O . ALA A 1 88 ? 22.869 -22.395 -25.381 1.00 82.75 88 ALA A O 1
ATOM 726 N N . LYS A 1 89 ? 20.777 -21.803 -24.822 1.00 85.62 89 LYS A N 1
ATOM 727 C CA . LYS A 1 89 ? 20.379 -21.175 -26.088 1.00 85.62 89 LYS A CA 1
ATOM 728 C C . LYS A 1 89 ? 20.270 -19.651 -25.960 1.00 85.62 89 LYS A C 1
ATOM 730 O O . LYS A 1 89 ? 19.745 -19.012 -26.865 1.00 85.62 89 LYS A O 1
ATOM 735 N N . ASP A 1 90 ? 20.772 -19.095 -24.860 1.00 78.31 90 ASP A N 1
ATOM 736 C CA . ASP A 1 90 ? 20.779 -17.670 -24.541 1.00 78.31 90 ASP A CA 1
ATOM 737 C C . ASP A 1 90 ? 19.390 -17.040 -24.296 1.00 78.31 90 ASP A C 1
ATOM 739 O O . ASP A 1 90 ? 19.250 -15.817 -24.258 1.00 78.31 90 ASP A O 1
ATOM 743 N N . ASN A 1 91 ? 18.350 -17.850 -24.066 1.00 80.62 91 ASN A N 1
ATOM 744 C CA . ASN A 1 91 ? 17.029 -17.338 -23.694 1.00 80.62 91 ASN A CA 1
ATOM 745 C C . ASN A 1 91 ? 16.991 -16.967 -22.212 1.00 80.62 91 ASN A C 1
ATOM 747 O O . ASN A 1 91 ? 17.539 -17.682 -21.370 1.00 80.62 91 ASN A O 1
ATOM 751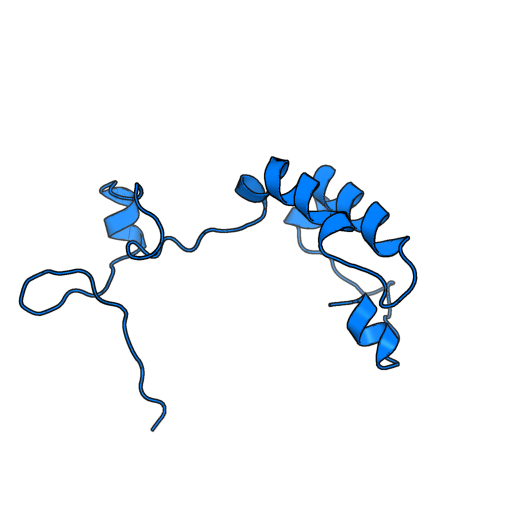 N N . ILE A 1 9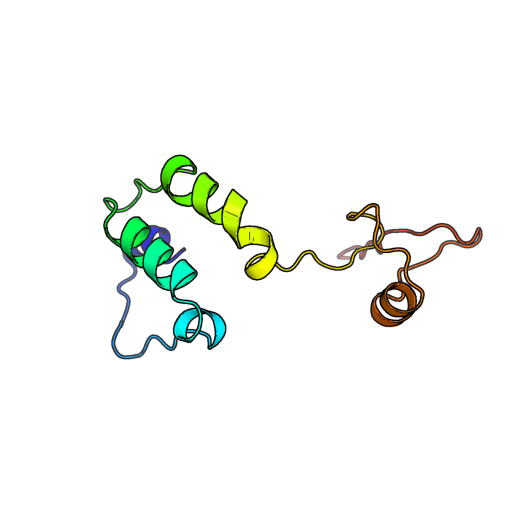2 ? 16.275 -15.890 -21.879 1.00 76.06 92 ILE A N 1
ATOM 752 C CA . ILE A 1 92 ? 16.036 -15.499 -20.486 1.00 76.06 92 ILE A CA 1
ATOM 753 C C . ILE A 1 92 ? 15.145 -16.543 -19.809 1.00 76.06 92 ILE A C 1
ATOM 755 O O . ILE A 1 92 ? 14.071 -16.873 -20.313 1.00 76.06 92 ILE A O 1
ATOM 759 N N . VAL A 1 93 ? 15.558 -17.025 -18.638 1.00 76.31 93 VAL A N 1
ATOM 760 C CA . VAL A 1 93 ? 14.809 -17.999 -17.839 1.00 76.31 93 VAL A CA 1
ATOM 761 C C . VAL A 1 93 ? 14.725 -17.575 -16.374 1.00 76.31 93 VAL A C 1
ATOM 763 O O . VAL A 1 93 ? 15.639 -16.970 -15.817 1.00 76.31 93 VAL A O 1
ATOM 766 N N . ARG A 1 94 ? 13.616 -17.923 -15.713 1.00 73.12 94 ARG A N 1
ATOM 767 C CA . ARG A 1 94 ? 13.470 -17.752 -14.262 1.00 73.12 94 ARG A CA 1
ATOM 768 C C . ARG A 1 94 ? 14.273 -18.834 -13.540 1.00 73.12 94 ARG A C 1
ATOM 770 O O . ARG A 1 94 ? 14.106 -20.017 -13.836 1.00 73.12 94 ARG A O 1
ATOM 777 N N . GLN A 1 95 ? 15.081 -18.446 -12.553 1.00 68.06 95 GLN A N 1
ATOM 778 C CA . GLN A 1 95 ? 15.732 -19.408 -11.663 1.00 68.06 95 GLN A CA 1
ATOM 779 C C . GLN A 1 95 ? 14.683 -20.055 -10.766 1.00 68.06 95 GLN A C 1
ATOM 781 O O . GLN A 1 95 ? 13.948 -19.364 -10.062 1.00 68.06 95 GLN A O 1
ATOM 786 N N . LYS A 1 96 ? 14.598 -21.380 -10.812 1.00 65.81 96 LYS A N 1
ATOM 787 C CA . LYS A 1 96 ? 13.779 -22.164 -9.894 1.00 65.81 96 LYS A CA 1
ATOM 788 C C . LYS A 1 96 ? 14.730 -22.827 -8.913 1.00 65.81 96 LYS A C 1
ATOM 790 O O . LYS A 1 96 ? 15.579 -23.607 -9.330 1.00 65.81 96 LYS A O 1
ATOM 795 N N . PHE A 1 97 ? 14.611 -22.481 -7.640 1.00 66.00 97 PHE A N 1
ATOM 796 C CA . PHE A 1 97 ? 15.257 -23.229 -6.573 1.00 66.00 97 PHE A CA 1
ATOM 797 C C . PHE A 1 97 ? 14.252 -24.269 -6.095 1.00 66.00 97 PHE A C 1
ATOM 799 O O . PHE A 1 97 ? 13.129 -23.923 -5.726 1.00 66.00 97 PHE A O 1
ATOM 806 N N . GLU A 1 98 ? 14.623 -25.540 -6.180 1.00 63.25 98 GLU A N 1
ATOM 807 C CA . GLU A 1 98 ? 13.858 -26.604 -5.543 1.00 63.25 98 GLU A CA 1
ATOM 808 C C . GLU A 1 98 ? 14.219 -26.595 -4.058 1.00 63.25 98 GLU A C 1
ATOM 810 O O . GLU A 1 98 ? 15.396 -26.663 -3.703 1.00 63.25 98 GLU A O 1
ATOM 815 N N . ASN A 1 99 ? 13.219 -26.471 -3.187 1.00 48.19 99 ASN A N 1
ATOM 816 C CA . ASN A 1 99 ? 13.418 -26.709 -1.762 1.00 48.19 99 ASN A CA 1
ATOM 817 C C . ASN A 1 99 ? 13.415 -28.227 -1.555 1.00 48.19 99 ASN A C 1
ATOM 819 O O . ASN A 1 99 ? 12.346 -28.825 -1.432 1.00 48.19 99 ASN A O 1
ATOM 823 N N . SER A 1 100 ? 14.602 -28.831 -1.602 1.00 53.94 100 SER A N 1
ATOM 824 C CA . SER A 1 100 ? 14.852 -30.213 -1.173 1.00 53.94 100 SER A CA 1
ATOM 825 C C . SER A 1 100 ? 14.812 -30.344 0.343 1.00 53.94 100 SER A C 1
ATOM 827 O O . SER A 1 100 ? 15.420 -29.459 0.991 1.00 53.94 100 SER A O 1
#

pLDDT: mean 80.63, std 13.73, range [48.19, 95.94]